Protein AF-Q5IIZ8-F1 (afdb_monomer_lite)

Sequence (143 aa):
GKVWVNNQEVMEHQGGYTPFEADVTPYVIAGKSVRITVCVNNELNWQTIPPGMVITDENGKKKQSYFHDFFNYAGIHRSVMLYTTPNTWVDDITVVTHVAQDCNHASVDWQVVANGDVSVELRDADQQVVATGQGAPAGLCKW

Foldseek 3Di:
DWKDWANHTFDDDADAPDDDDGDCVVPDDPPDDIDMDDDWDLAADCPHVVHWDWDQDPVRDIDTGGDDDDDSDTDDPDDDDDDDDPPKDWDDKDWDKDADPVNPKIKIKMAIDIPDWDKDFDADPVRDGPFIDTDPGIDMTID

Radius of gyration: 22.86 Å; chains: 1; bounding box: 49×29×64 Å

Structure (mmCIF, N/CA/C/O backbone):
data_AF-Q5IIZ8-F1
#
_entry.id   AF-Q5IIZ8-F1
#
loop_
_atom_site.group_PDB
_atom_site.id
_atom_site.type_symbol
_atom_site.label_atom_id
_atom_site.label_alt_id
_atom_site.label_comp_id
_atom_site.label_asym_id
_atom_site.label_entity_id
_atom_site.label_seq_id
_atom_site.pdbx_PDB_ins_code
_atom_site.Cartn_x
_atom_site.Cartn_y
_atom_site.Cartn_z
_atom_site.occupancy
_atom_site.B_iso_or_equiv
_atom_site.auth_seq_id
_atom_site.auth_comp_id
_atom_site.auth_asym_id
_atom_site.auth_atom_id
_atom_site.pdbx_PDB_model_num
ATOM 1 N N . GLY A 1 1 ? 9.406 3.318 -7.885 1.00 93.44 1 GLY A N 1
ATOM 2 C CA . GLY A 1 1 ? 8.351 3.135 -8.891 1.00 93.44 1 GLY A CA 1
ATOM 3 C C . GLY A 1 1 ? 7.454 4.347 -8.881 1.00 93.44 1 GLY A C 1
ATOM 4 O O . GLY A 1 1 ? 7.307 4.953 -7.829 1.00 93.44 1 GLY A O 1
ATOM 5 N N . LYS A 1 2 ? 6.893 4.703 -10.033 1.00 98.56 2 LYS A N 1
ATOM 6 C CA . LYS A 1 2 ? 5.951 5.820 -10.193 1.00 98.56 2 LYS A CA 1
ATOM 7 C C . LYS A 1 2 ? 4.646 5.307 -10.784 1.00 98.56 2 LYS A C 1
ATOM 9 O O . LYS A 1 2 ? 4.675 4.357 -11.572 1.00 98.56 2 LYS A O 1
ATOM 14 N N . VAL A 1 3 ? 3.526 5.920 -10.420 1.00 98.69 3 VAL A N 1
ATOM 15 C CA . VAL A 1 3 ? 2.195 5.523 -10.899 1.00 98.69 3 VAL A CA 1
ATOM 16 C C . VAL A 1 3 ? 1.450 6.730 -11.448 1.00 98.69 3 VAL A C 1
ATOM 18 O O . VAL A 1 3 ? 1.482 7.815 -10.866 1.00 98.69 3 VAL A O 1
ATOM 21 N N . TRP A 1 4 ? 0.730 6.505 -12.546 1.00 98.81 4 TRP A N 1
ATOM 22 C CA . TRP A 1 4 ? -0.148 7.482 -13.172 1.00 98.81 4 TRP A CA 1
ATOM 23 C C . TRP A 1 4 ? -1.566 6.939 -13.317 1.00 98.81 4 TRP A C 1
ATOM 25 O O . TRP A 1 4 ? -1.761 5.797 -13.741 1.00 98.81 4 TRP A O 1
ATOM 35 N N . VAL A 1 5 ? -2.548 7.798 -13.047 1.00 98.62 5 VAL A N 1
ATOM 36 C CA . VAL A 1 5 ? -3.956 7.597 -13.404 1.00 98.62 5 VAL A CA 1
ATOM 37 C C . VAL A 1 5 ? -4.261 8.494 -14.599 1.00 98.62 5 VAL A C 1
ATOM 39 O O . VAL A 1 5 ? -4.162 9.718 -14.533 1.00 98.62 5 VAL A O 1
ATOM 42 N N . ASN A 1 6 ? -4.591 7.883 -15.734 1.00 97.50 6 ASN A N 1
ATOM 43 C CA . ASN A 1 6 ? -4.613 8.511 -17.051 1.00 97.50 6 ASN A CA 1
ATOM 44 C C . ASN A 1 6 ? -3.265 9.175 -17.387 1.00 97.50 6 ASN A C 1
ATOM 46 O O . ASN A 1 6 ? -2.341 8.481 -17.816 1.00 97.50 6 ASN A O 1
ATOM 50 N N . ASN A 1 7 ? -3.169 10.495 -17.218 1.00 97.56 7 ASN A N 1
ATOM 51 C CA . ASN A 1 7 ? -1.962 11.294 -17.448 1.00 97.56 7 ASN A CA 1
ATOM 52 C C . ASN A 1 7 ? -1.500 12.026 -16.170 1.00 97.56 7 ASN A C 1
ATOM 54 O O . ASN A 1 7 ? -0.561 12.813 -16.235 1.00 97.56 7 ASN A O 1
ATOM 58 N N . GLN A 1 8 ? -2.156 11.792 -15.028 1.00 98.50 8 GLN A N 1
ATOM 59 C CA . GLN A 1 8 ? -1.832 12.416 -13.748 1.00 98.50 8 GLN A CA 1
ATOM 60 C C . GLN A 1 8 ? -0.912 11.500 -12.941 1.00 98.50 8 GLN A C 1
ATOM 62 O O . GLN A 1 8 ? -1.286 10.363 -12.667 1.00 98.50 8 GLN A O 1
ATOM 67 N N . GLU A 1 9 ? 0.268 11.985 -12.552 1.00 98.56 9 GLU A N 1
ATOM 68 C CA . GLU A 1 9 ? 1.133 11.287 -11.589 1.00 98.56 9 GLU A CA 1
ATOM 69 C C . GLU A 1 9 ? 0.481 11.353 -10.206 1.00 98.56 9 GLU A C 1
ATOM 71 O O . GLU A 1 9 ? 0.091 12.439 -9.771 1.00 98.56 9 GLU A O 1
ATOM 76 N N . VAL A 1 10 ? 0.321 10.204 -9.548 1.00 98.56 10 VAL A N 1
ATOM 77 C CA . VAL A 1 10 ? -0.406 10.108 -8.267 1.00 98.56 10 VAL A CA 1
ATOM 78 C C . VAL A 1 10 ? 0.465 9.639 -7.106 1.00 98.56 10 VAL A C 1
ATOM 80 O O . VAL A 1 10 ? 0.134 9.916 -5.961 1.00 98.56 10 VAL A O 1
ATOM 83 N N . MET A 1 11 ? 1.571 8.939 -7.372 1.00 98.06 11 MET A N 1
ATOM 84 C CA . MET A 1 11 ? 2.481 8.469 -6.322 1.00 98.06 11 MET A CA 1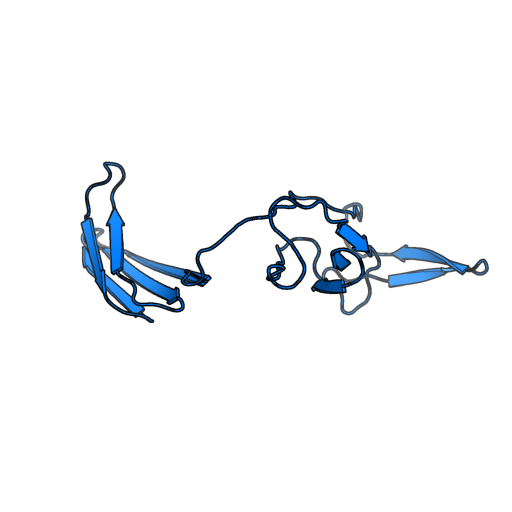
ATOM 85 C C . MET A 1 11 ? 3.857 8.096 -6.878 1.00 98.06 11 MET A C 1
ATOM 87 O O . MET A 1 11 ? 4.003 7.679 -8.033 1.00 98.06 11 MET A O 1
ATOM 91 N N . GLU A 1 12 ? 4.846 8.164 -5.993 1.00 98.56 12 GLU A N 1
ATOM 92 C CA . GLU A 1 12 ? 6.199 7.660 -6.182 1.00 98.56 12 GLU A CA 1
ATOM 93 C C . GLU A 1 12 ? 6.651 6.942 -4.903 1.00 98.56 12 GLU A C 1
ATOM 95 O O . GLU A 1 12 ? 6.423 7.428 -3.799 1.00 98.56 12 GLU A O 1
ATOM 100 N N . HIS A 1 13 ? 7.289 5.779 -5.044 1.00 98.44 13 HIS A N 1
ATOM 101 C CA . HIS A 1 13 ? 7.781 4.998 -3.907 1.00 98.44 13 HIS A CA 1
ATOM 102 C C . HIS A 1 13 ? 9.137 4.347 -4.191 1.00 98.44 13 HIS A C 1
ATOM 104 O O . HIS A 1 13 ? 9.352 3.783 -5.270 1.00 98.44 13 HIS A O 1
ATOM 110 N N . GLN A 1 14 ? 10.039 4.364 -3.209 1.00 98.19 14 GLN A N 1
ATOM 111 C CA . GLN A 1 14 ? 11.297 3.618 -3.225 1.00 98.19 14 GLN A CA 1
ATOM 112 C C . GLN A 1 14 ? 11.300 2.606 -2.076 1.00 98.19 14 GLN A C 1
ATOM 114 O O . GLN A 1 14 ? 11.323 2.978 -0.909 1.00 98.19 14 GLN A O 1
ATOM 119 N N . GLY A 1 15 ? 11.284 1.323 -2.432 1.00 95.94 15 GLY A N 1
ATOM 120 C CA . GLY A 1 15 ? 11.107 0.208 -1.504 1.00 95.94 15 GLY A CA 1
ATOM 121 C C . GLY A 1 15 ? 10.375 -0.930 -2.215 1.00 95.94 15 GLY A C 1
ATOM 122 O O . GLY A 1 15 ? 9.411 -0.691 -2.935 1.00 95.94 15 GLY A O 1
ATOM 123 N N . GLY A 1 16 ? 10.880 -2.160 -2.099 1.00 96.69 16 GLY A N 1
ATOM 124 C CA . GLY A 1 16 ? 10.356 -3.308 -2.858 1.00 96.69 16 GLY A CA 1
ATOM 125 C C . GLY A 1 16 ? 9.353 -4.181 -2.103 1.00 96.69 16 GLY A C 1
ATOM 126 O O . GLY A 1 16 ? 8.736 -5.055 -2.705 1.00 96.69 16 GLY A O 1
ATOM 127 N N . TYR A 1 17 ? 9.208 -3.982 -0.788 1.00 97.19 17 TYR A N 1
ATOM 128 C CA . TYR A 1 17 ? 8.578 -4.976 0.090 1.00 97.19 17 TYR A CA 1
ATOM 129 C C . TYR A 1 17 ? 7.499 -4.430 1.026 1.00 97.19 17 TYR A C 1
ATOM 131 O O . TYR A 1 17 ? 6.878 -5.232 1.724 1.00 97.19 17 TYR A O 1
ATOM 139 N N . THR A 1 18 ? 7.235 -3.127 1.012 1.00 97.81 18 THR A N 1
ATOM 140 C CA . THR A 1 18 ? 6.194 -2.475 1.817 1.00 97.81 18 THR A CA 1
ATOM 141 C C . THR A 1 18 ? 5.113 -1.873 0.918 1.00 97.81 18 THR A C 1
ATOM 143 O O . THR A 1 18 ? 5.429 -1.467 -0.204 1.00 97.81 18 THR A O 1
ATOM 146 N N . PRO A 1 19 ? 3.848 -1.823 1.367 1.00 98.38 19 PRO A N 1
ATOM 147 C CA . PRO A 1 19 ? 2.790 -1.120 0.649 1.00 98.38 19 PRO A CA 1
ATOM 148 C C . PRO A 1 19 ? 3.065 0.383 0.512 1.00 98.38 19 PRO A C 1
ATOM 150 O O . PRO A 1 19 ? 3.845 0.962 1.268 1.00 98.38 19 PRO A O 1
ATOM 153 N N . PHE A 1 20 ? 2.387 1.000 -0.450 1.00 98.12 20 PHE A N 1
ATOM 154 C CA . PHE A 1 20 ? 2.287 2.443 -0.639 1.00 98.12 20 PHE A CA 1
ATOM 155 C C . PHE A 1 20 ? 0.947 2.741 -1.321 1.00 98.12 20 PHE A C 1
ATOM 157 O O . PHE A 1 20 ? 0.468 1.930 -2.117 1.00 98.12 20 PHE A O 1
ATOM 164 N N . GLU A 1 21 ? 0.346 3.888 -1.018 1.00 98.44 21 GLU A N 1
ATOM 165 C CA . GLU A 1 21 ? -0.983 4.264 -1.504 1.00 98.44 21 GLU A CA 1
ATOM 166 C C . GLU A 1 21 ? -1.133 5.786 -1.640 1.00 98.44 21 GLU A C 1
ATOM 168 O O . GLU A 1 21 ? -0.272 6.546 -1.197 1.00 98.44 21 GLU A O 1
ATOM 173 N N . ALA A 1 22 ? -2.198 6.224 -2.316 1.00 98.19 22 ALA A N 1
ATOM 174 C CA . ALA A 1 22 ? -2.548 7.631 -2.495 1.00 98.19 22 ALA A CA 1
ATOM 175 C C . ALA A 1 22 ? -4.054 7.774 -2.756 1.00 98.19 22 ALA A C 1
ATOM 177 O O . ALA A 1 22 ? -4.646 6.925 -3.430 1.00 98.19 22 ALA A O 1
ATOM 178 N N . ASP A 1 23 ? -4.657 8.871 -2.286 1.00 98.06 23 ASP A N 1
ATOM 179 C CA . ASP A 1 23 ? -6.034 9.225 -2.636 1.00 98.06 23 ASP A CA 1
ATOM 180 C C . ASP A 1 23 ? -6.121 9.636 -4.115 1.00 98.06 23 ASP A C 1
ATOM 182 O O . ASP A 1 23 ? -5.474 10.582 -4.569 1.00 98.06 23 ASP A O 1
ATOM 186 N N . VAL A 1 24 ? -6.940 8.907 -4.874 1.00 98.38 24 VAL A N 1
ATOM 187 C CA . VAL A 1 24 ? -7.172 9.145 -6.303 1.00 98.38 24 VAL A CA 1
ATOM 188 C C . VAL A 1 24 ? -8.545 9.742 -6.601 1.00 98.38 24 VAL A C 1
ATOM 190 O O . VAL A 1 24 ? -8.860 9.957 -7.773 1.00 98.38 24 VAL A O 1
ATOM 193 N N . THR A 1 25 ? -9.352 10.039 -5.576 1.00 98.38 25 THR A N 1
ATOM 194 C CA . THR A 1 25 ? -10.704 10.611 -5.701 1.00 98.38 25 THR A CA 1
ATOM 195 C C . THR A 1 25 ? -10.757 11.811 -6.657 1.00 98.38 25 THR A C 1
ATOM 197 O O . THR A 1 25 ? -11.640 11.828 -7.516 1.00 98.38 25 THR A O 1
ATOM 200 N N . PRO A 1 26 ? -9.806 12.772 -6.631 1.00 98.31 26 PRO A N 1
ATOM 201 C CA . PRO A 1 26 ? -9.835 13.924 -7.539 1.00 98.31 26 PRO A CA 1
ATOM 202 C C . PRO A 1 26 ? -9.593 13.593 -9.023 1.00 98.31 26 PRO A C 1
ATOM 204 O O . PRO A 1 26 ? -9.811 14.446 -9.883 1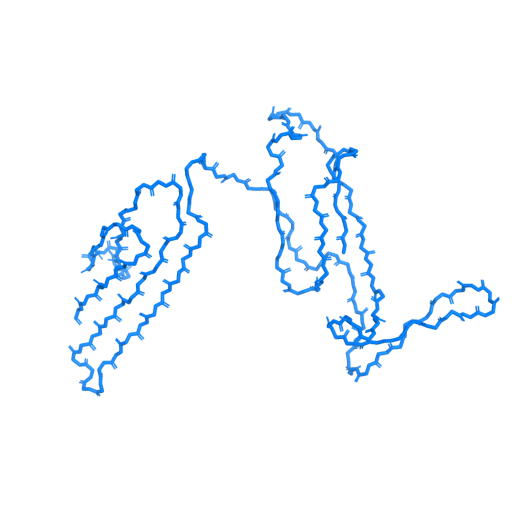.00 98.31 26 PRO A O 1
ATOM 207 N N . TYR A 1 27 ? -9.110 12.388 -9.340 1.00 98.12 27 TYR A N 1
ATOM 208 C CA . TYR A 1 27 ? -8.629 12.010 -10.676 1.00 98.12 27 TYR A CA 1
ATOM 209 C C . TYR A 1 27 ? -9.503 10.967 -11.374 1.00 98.12 27 TYR A C 1
ATOM 211 O O . TYR A 1 27 ? -9.245 10.610 -12.529 1.00 98.12 27 TYR A O 1
ATOM 219 N N . VAL A 1 28 ? -10.530 10.463 -10.688 1.00 97.94 28 VAL A N 1
ATOM 220 C CA . VAL A 1 28 ? -11.398 9.390 -11.176 1.00 97.94 28 VAL A CA 1
ATOM 221 C C . VAL A 1 28 ? -12.865 9.794 -11.104 1.00 97.94 28 VAL A C 1
ATOM 223 O O . VAL A 1 28 ? -13.273 10.617 -10.294 1.00 97.94 28 VAL A O 1
ATOM 226 N N . ILE A 1 29 ? -13.683 9.189 -11.965 1.00 98.25 29 ILE A N 1
ATOM 227 C CA . ILE A 1 29 ? -15.138 9.348 -11.942 1.00 98.25 29 ILE A CA 1
ATOM 228 C C . ILE A 1 29 ? -15.743 7.957 -11.797 1.00 98.25 29 ILE A C 1
ATOM 230 O O . ILE A 1 29 ? -15.482 7.075 -12.618 1.00 98.25 29 ILE A O 1
ATOM 234 N N . ALA A 1 30 ? -16.564 7.763 -10.765 1.00 97.94 30 ALA A N 1
ATOM 235 C CA . ALA A 1 30 ? -17.246 6.497 -10.532 1.00 97.94 30 ALA A CA 1
ATOM 236 C C . ALA A 1 30 ? -18.055 6.066 -11.771 1.00 97.94 30 ALA A C 1
ATOM 238 O O . ALA A 1 30 ? -18.749 6.866 -12.401 1.00 97.94 30 ALA A O 1
ATOM 239 N N . GLY A 1 31 ? -17.937 4.789 -12.145 1.00 98.25 31 GLY A N 1
ATOM 240 C CA . GLY A 1 31 ? -18.590 4.233 -13.335 1.00 98.25 31 GLY A CA 1
ATOM 241 C C . GLY A 1 31 ? -17.908 4.558 -14.671 1.00 98.25 31 GLY A C 1
ATOM 242 O O . GLY A 1 31 ? -18.441 4.201 -15.721 1.00 98.25 31 GLY A O 1
ATOM 243 N N . LYS A 1 32 ? -16.742 5.217 -14.672 1.00 98.44 32 LYS A N 1
ATOM 244 C CA . LYS A 1 32 ? -15.924 5.436 -15.874 1.00 98.44 32 LYS A CA 1
ATOM 245 C C . LYS A 1 32 ? -14.659 4.584 -15.840 1.00 98.44 32 LYS A C 1
ATOM 247 O O . LYS A 1 32 ? -14.085 4.338 -14.785 1.00 98.44 32 LYS A O 1
ATOM 252 N N . SER A 1 33 ? -14.207 4.157 -17.016 1.00 98.50 33 SER A N 1
ATOM 253 C CA . SER A 1 33 ? -12.907 3.505 -17.165 1.00 98.50 33 SER A CA 1
ATOM 254 C C . SER A 1 33 ? -11.778 4.521 -17.005 1.00 98.50 33 SER A C 1
ATOM 256 O O . SER A 1 33 ? -11.851 5.627 -17.540 1.00 98.50 33 SER A O 1
ATOM 258 N N . VAL A 1 34 ? -10.712 4.115 -16.319 1.00 98.44 34 VAL A N 1
ATOM 259 C CA . VAL A 1 34 ? -9.462 4.873 -16.197 1.00 98.44 34 VAL A CA 1
ATOM 260 C C . VAL A 1 34 ? -8.288 3.976 -16.573 1.00 98.44 34 VAL A C 1
ATOM 262 O O . VAL A 1 34 ? -8.349 2.759 -16.394 1.00 98.44 34 VAL A O 1
ATOM 265 N N . ARG A 1 35 ? -7.216 4.564 -17.106 1.00 98.69 35 ARG A N 1
ATOM 266 C CA . ARG A 1 35 ? -5.964 3.843 -17.363 1.00 98.69 35 ARG A CA 1
ATOM 267 C C . ARG A 1 35 ? -5.038 4.001 -16.164 1.00 98.69 35 ARG A C 1
ATOM 269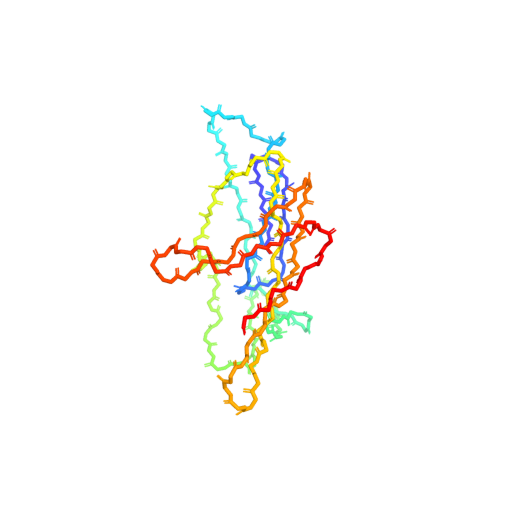 O O . ARG A 1 35 ? -4.817 5.123 -15.725 1.00 98.69 35 ARG A O 1
ATOM 276 N N . ILE A 1 36 ? -4.449 2.907 -15.695 1.00 98.62 36 ILE A N 1
ATOM 277 C CA . ILE A 1 36 ? -3.368 2.938 -14.706 1.00 98.62 36 ILE A CA 1
ATOM 278 C C . ILE A 1 36 ? -2.069 2.569 -15.418 1.00 98.62 36 ILE A C 1
ATOM 280 O O . ILE A 1 36 ? -1.989 1.521 -16.058 1.00 98.62 36 ILE A O 1
ATOM 284 N N . THR A 1 37 ? -1.061 3.429 -15.310 1.00 98.75 37 THR A N 1
ATOM 285 C CA . THR A 1 37 ? 0.286 3.185 -15.838 1.00 98.75 37 THR A CA 1
ATOM 286 C C . THR A 1 37 ? 1.261 3.135 -14.671 1.00 98.75 37 THR A C 1
ATOM 288 O O . THR A 1 37 ? 1.234 4.014 -13.815 1.00 98.75 37 THR A O 1
ATOM 291 N N . VAL A 1 38 ? 2.144 2.137 -14.639 1.00 98.62 38 VAL A N 1
ATOM 292 C CA . VAL A 1 38 ? 3.157 1.987 -13.585 1.00 98.62 38 VAL A CA 1
ATOM 293 C C . VAL A 1 38 ? 4.540 1.891 -14.216 1.00 98.62 38 VAL A C 1
ATOM 295 O O . VAL A 1 38 ? 4.766 1.069 -15.102 1.00 98.62 38 VAL A O 1
ATOM 298 N N . CYS A 1 39 ? 5.475 2.708 -13.737 1.00 98.69 39 CYS A N 1
ATOM 299 C CA . CYS A 1 39 ? 6.896 2.594 -14.046 1.00 98.69 39 CYS A CA 1
ATOM 300 C C . CYS A 1 39 ? 7.608 1.915 -12.873 1.00 98.69 39 CYS A C 1
ATOM 302 O O . CYS A 1 39 ? 7.674 2.458 -11.765 1.00 98.69 39 CYS A O 1
ATOM 304 N N . VAL A 1 40 ? 8.144 0.722 -13.121 1.00 98.56 40 VAL A N 1
ATOM 305 C CA . VAL A 1 40 ? 8.917 -0.055 -12.148 1.00 98.56 40 VAL A CA 1
ATOM 306 C C . VAL A 1 40 ? 10.401 0.077 -12.484 1.00 98.56 40 VAL A C 1
ATOM 308 O O . VAL A 1 40 ? 10.785 -0.063 -13.640 1.00 98.56 40 VAL A O 1
ATOM 311 N N . ASN A 1 41 ? 11.228 0.331 -11.469 1.00 98.31 41 ASN A N 1
ATOM 312 C CA . ASN A 1 41 ? 12.684 0.371 -11.585 1.00 98.31 41 ASN A CA 1
ATOM 313 C C . ASN A 1 41 ? 13.277 -0.720 -10.684 1.00 98.31 41 ASN A C 1
ATOM 315 O O . ASN A 1 41 ? 12.878 -0.827 -9.525 1.00 98.31 41 ASN A O 1
ATOM 319 N N . ASN A 1 42 ? 14.192 -1.525 -11.220 1.00 98.19 42 ASN A N 1
ATOM 320 C CA . ASN A 1 42 ? 14.879 -2.609 -10.516 1.00 98.19 42 ASN A CA 1
ATOM 321 C C . ASN A 1 42 ? 16.357 -2.300 -10.207 1.00 98.19 42 ASN A C 1
ATOM 323 O O . ASN A 1 42 ? 17.074 -3.181 -9.731 1.00 98.19 42 ASN A O 1
ATOM 327 N N . GLU A 1 43 ? 16.812 -1.082 -10.503 1.00 98.44 43 GLU A N 1
ATOM 328 C CA . GLU A 1 43 ? 18.178 -0.631 -10.260 1.00 98.44 43 GLU A CA 1
ATOM 329 C C . GLU A 1 43 ? 18.428 -0.386 -8.761 1.00 98.44 43 GLU A C 1
ATOM 331 O O . GLU A 1 43 ? 17.715 0.383 -8.114 1.00 98.44 43 GLU A O 1
ATOM 336 N N . LEU A 1 44 ? 19.473 -1.019 -8.222 1.00 98.56 44 LEU A N 1
ATOM 337 C CA . LEU A 1 44 ? 19.976 -0.823 -6.862 1.00 98.56 44 LEU A CA 1
ATOM 338 C C . LEU A 1 44 ? 21.262 0.009 -6.894 1.00 98.56 44 LEU A C 1
ATOM 340 O O . LEU A 1 44 ? 22.164 -0.265 -7.693 1.00 98.56 44 LEU A O 1
ATOM 344 N N . ASN A 1 45 ? 21.358 0.985 -5.995 1.00 98.19 45 ASN A N 1
ATOM 345 C CA . ASN A 1 45 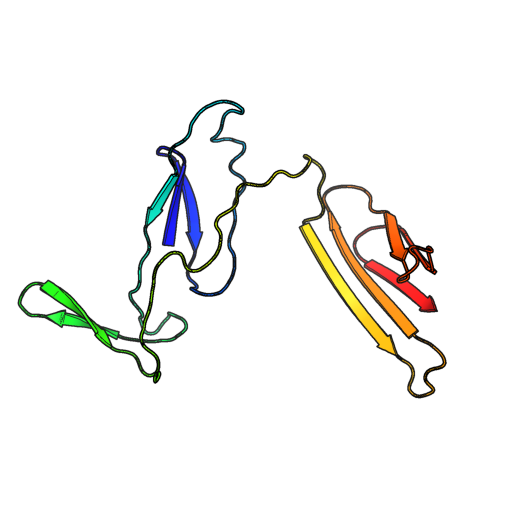? 22.520 1.849 -5.792 1.00 98.19 45 ASN A CA 1
ATOM 346 C C . ASN A 1 45 ? 22.946 1.829 -4.310 1.00 98.19 45 ASN A C 1
ATOM 348 O O . ASN A 1 45 ? 22.433 1.044 -3.516 1.00 98.19 45 ASN A O 1
ATOM 352 N N . TRP A 1 46 ? 23.898 2.670 -3.913 1.00 98.25 46 TRP A N 1
ATOM 353 C CA . TRP A 1 46 ? 24.380 2.702 -2.526 1.00 98.25 46 TRP A CA 1
ATOM 354 C C . TRP A 1 46 ? 23.369 3.265 -1.519 1.00 98.25 46 TRP A C 1
ATOM 356 O O . TRP A 1 46 ? 23.532 3.062 -0.320 1.00 98.25 46 TRP A O 1
ATOM 366 N N . GLN A 1 47 ? 22.340 3.967 -1.991 1.00 98.25 47 GLN A N 1
ATOM 367 C CA . GLN A 1 47 ? 21.278 4.564 -1.183 1.00 98.25 47 GLN A CA 1
ATOM 368 C C . GLN A 1 47 ? 19.993 3.720 -1.179 1.00 98.25 47 GLN A C 1
ATOM 370 O O . GLN A 1 47 ? 19.075 4.015 -0.417 1.00 98.25 47 GLN A O 1
ATOM 375 N N . THR A 1 48 ? 19.891 2.681 -2.016 1.00 98.25 48 THR A N 1
ATOM 376 C CA . THR A 1 48 ? 18.752 1.755 -1.994 1.00 98.25 48 THR A CA 1
ATOM 377 C C . THR A 1 48 ? 18.908 0.732 -0.878 1.00 98.25 48 THR A C 1
ATOM 379 O O . THR A 1 48 ? 20.018 0.367 -0.493 1.00 98.25 48 THR A O 1
ATOM 382 N N . ILE A 1 49 ? 17.779 0.202 -0.410 1.00 97.69 49 ILE A N 1
ATOM 383 C CA . ILE A 1 49 ? 17.743 -0.960 0.475 1.00 97.69 49 ILE A CA 1
ATOM 384 C C . ILE A 1 49 ? 17.078 -2.120 -0.283 1.00 97.69 49 ILE A C 1
ATOM 386 O O . ILE A 1 49 ? 15.901 -1.999 -0.636 1.00 97.69 49 ILE A O 1
ATOM 390 N N . PRO A 1 50 ? 17.787 -3.237 -0.539 1.00 98.06 50 PRO A N 1
ATOM 391 C CA . PRO A 1 50 ? 19.220 -3.468 -0.291 1.00 98.06 50 PRO A CA 1
ATOM 392 C C . PRO A 1 50 ? 20.143 -2.646 -1.223 1.00 98.06 50 PRO A C 1
ATOM 394 O O . PRO A 1 50 ? 19.694 -2.190 -2.281 1.00 98.06 50 PRO A O 1
ATOM 397 N N . PRO A 1 51 ? 21.433 -2.463 -0.871 1.00 98.25 51 PRO A N 1
ATOM 398 C CA . PRO A 1 51 ? 22.376 -1.732 -1.712 1.00 98.25 51 PRO A CA 1
ATOM 399 C C . PRO A 1 51 ? 22.888 -2.575 -2.888 1.00 98.25 51 PRO A C 1
ATOM 401 O O . PRO A 1 51 ? 22.951 -3.807 -2.830 1.00 98.25 51 PRO A O 1
ATOM 404 N N . GLY A 1 52 ? 23.313 -1.892 -3.950 1.00 98.19 52 GLY A N 1
ATOM 405 C CA . GLY A 1 52 ? 23.933 -2.499 -5.126 1.00 98.19 52 GLY A CA 1
ATOM 406 C C . GLY A 1 52 ? 24.648 -1.474 -6.003 1.00 98.19 52 GLY A C 1
ATOM 407 O O . GLY A 1 52 ? 24.825 -0.320 -5.621 1.00 98.19 52 GLY A O 1
ATOM 408 N N . MET A 1 53 ? 25.080 -1.905 -7.185 1.00 98.31 53 MET A N 1
ATOM 409 C CA . MET A 1 53 ? 25.720 -1.049 -8.182 1.00 98.31 53 MET A CA 1
ATOM 410 C C . MET A 1 53 ? 25.214 -1.386 -9.581 1.00 98.31 53 MET A C 1
ATOM 412 O O . MET A 1 53 ? 25.169 -2.554 -9.966 1.00 98.31 53 MET A O 1
ATOM 416 N N . VAL A 1 54 ? 24.900 -0.359 -10.364 1.00 98.31 54 VAL A N 1
ATOM 417 C CA . VAL A 1 54 ? 24.591 -0.497 -11.789 1.00 98.31 54 VAL A CA 1
ATOM 418 C C . VAL A 1 54 ? 25.837 -0.156 -12.593 1.00 98.31 54 VAL A C 1
ATOM 420 O O . VAL A 1 54 ? 26.386 0.935 -12.456 1.00 98.31 54 VAL A O 1
ATOM 423 N N . ILE A 1 55 ? 26.278 -1.087 -13.433 1.00 97.69 55 ILE A N 1
ATOM 424 C CA . ILE A 1 55 ? 27.409 -0.906 -14.343 1.00 97.69 55 ILE A CA 1
ATOM 425 C C . ILE A 1 55 ? 26.847 -0.774 -15.756 1.00 97.69 55 ILE A C 1
ATOM 427 O O . ILE A 1 55 ? 26.106 -1.647 -16.209 1.00 97.69 55 ILE A O 1
ATOM 431 N N . THR A 1 56 ? 27.197 0.306 -16.446 1.00 98.06 56 THR A N 1
ATOM 432 C CA . THR A 1 56 ? 26.862 0.506 -17.861 1.00 98.06 56 THR A CA 1
ATOM 433 C C . THR A 1 56 ? 28.034 0.035 -18.713 1.00 98.06 56 THR A C 1
ATOM 435 O O . THR A 1 56 ? 29.163 0.463 -18.476 1.00 98.06 56 THR A O 1
ATOM 438 N N . ASP A 1 57 ? 27.786 -0.859 -19.668 1.00 95.62 57 ASP A N 1
ATOM 439 C CA . ASP A 1 57 ? 28.816 -1.307 -20.607 1.00 95.62 57 ASP A CA 1
ATOM 440 C C . ASP A 1 57 ? 29.080 -0.281 -21.725 1.00 95.62 57 ASP A C 1
ATOM 442 O O . ASP A 1 57 ? 28.400 0.739 -21.845 1.00 95.62 57 ASP A O 1
ATOM 446 N N . GLU A 1 58 ? 30.084 -0.554 -22.559 1.00 96.94 58 GLU A N 1
ATOM 447 C CA . GLU A 1 58 ? 30.476 0.297 -23.693 1.00 96.94 58 GLU A CA 1
ATOM 448 C C . GLU A 1 58 ? 29.360 0.507 -24.733 1.00 96.94 58 GLU A C 1
ATOM 450 O O . GLU A 1 58 ? 29.369 1.503 -25.454 1.00 96.94 58 GLU A O 1
ATOM 455 N N . ASN A 1 59 ? 28.371 -0.390 -24.776 1.00 97.00 59 ASN A N 1
ATOM 456 C CA . ASN A 1 59 ? 27.218 -0.317 -25.671 1.00 97.00 59 ASN A CA 1
ATOM 457 C C . ASN A 1 59 ? 26.017 0.397 -25.022 1.00 97.00 59 ASN A C 1
ATOM 459 O O . ASN A 1 59 ? 24.945 0.478 -25.623 1.00 97.00 59 ASN A O 1
ATOM 463 N N . GLY A 1 60 ? 26.164 0.897 -23.790 1.00 96.62 60 GLY A N 1
ATOM 464 C CA . GLY A 1 60 ? 25.110 1.581 -23.043 1.00 96.62 60 GLY A CA 1
ATOM 465 C C . GLY A 1 60 ? 24.134 0.649 -22.315 1.00 96.62 60 GLY A C 1
ATOM 466 O O . GLY A 1 60 ? 23.160 1.127 -21.729 1.00 96.62 60 GLY A O 1
ATOM 467 N N . LYS A 1 61 ? 24.362 -0.671 -22.312 1.00 98.00 61 LYS A N 1
ATOM 468 C CA . LYS A 1 61 ? 23.506 -1.623 -21.597 1.00 98.00 61 LYS A CA 1
ATOM 469 C C . LYS A 1 61 ? 23.858 -1.629 -20.113 1.00 98.00 61 LYS A C 1
ATOM 471 O O . LYS A 1 61 ? 25.017 -1.742 -19.721 1.00 98.00 61 LYS A O 1
ATOM 476 N N . LYS A 1 62 ? 22.829 -1.568 -19.270 1.00 98.12 62 LYS A N 1
ATOM 477 C CA . LYS A 1 62 ? 22.969 -1.632 -17.814 1.00 98.12 62 LYS A CA 1
ATOM 478 C C . LYS A 1 62 ? 22.992 -3.077 -17.313 1.00 98.12 62 LYS A C 1
ATOM 480 O O . LYS A 1 62 ? 22.173 -3.902 -17.724 1.00 98.12 62 LYS A O 1
ATOM 485 N N . LYS A 1 63 ? 23.895 -3.367 -16.377 1.00 98.06 63 LYS A N 1
ATOM 486 C CA . LYS A 1 63 ? 23.985 -4.628 -15.634 1.00 98.06 63 LYS A CA 1
ATOM 487 C C . LYS A 1 63 ? 23.990 -4.343 -14.134 1.00 98.06 63 LYS A C 1
ATOM 489 O O . LYS A 1 63 ? 24.804 -3.562 -13.649 1.00 98.06 63 LYS A O 1
ATOM 494 N N . GLN A 1 64 ? 23.098 -5.003 -13.401 1.00 98.38 64 GLN A N 1
ATOM 495 C CA . GLN A 1 64 ? 23.038 -4.906 -11.946 1.00 98.38 64 GLN A CA 1
ATOM 496 C C . GLN A 1 64 ? 24.082 -5.826 -11.289 1.00 98.38 64 GLN A C 1
ATOM 498 O O . GLN A 1 64 ? 24.187 -7.000 -11.642 1.00 98.38 64 GLN A O 1
ATOM 503 N N . SER A 1 65 ? 24.793 -5.299 -10.293 1.00 98.12 65 SER A N 1
ATOM 504 C CA . SER A 1 65 ? 25.581 -6.033 -9.298 1.00 98.12 65 SER A CA 1
ATOM 505 C C . SER A 1 65 ? 24.995 -5.797 -7.903 1.00 98.12 65 SER A C 1
ATOM 507 O O . SER A 1 65 ? 24.562 -4.687 -7.593 1.00 98.12 65 SER A O 1
ATOM 509 N N . TYR A 1 66 ? 24.978 -6.818 -7.052 1.00 98.06 66 TYR A N 1
ATOM 510 C CA . TYR A 1 66 ? 24.448 -6.762 -5.685 1.00 98.06 66 TYR A CA 1
ATOM 511 C C . TYR A 1 66 ? 25.204 -7.740 -4.779 1.00 98.06 66 TYR A C 1
ATOM 513 O O . TYR A 1 66 ? 25.967 -8.572 -5.263 1.00 98.06 66 TYR A O 1
ATOM 521 N N . PHE A 1 67 ? 25.018 -7.608 -3.465 1.00 98.19 67 PHE A N 1
ATOM 522 C CA . PHE A 1 67 ? 25.839 -8.288 -2.451 1.00 98.19 67 PHE A CA 1
ATOM 523 C C . PHE A 1 67 ? 25.082 -9.351 -1.639 1.00 98.19 67 PHE A C 1
ATOM 525 O O . PHE A 1 67 ? 25.583 -9.824 -0.624 1.00 98.19 67 PHE A O 1
ATOM 532 N N . HIS A 1 68 ? 23.868 -9.704 -2.059 1.00 98.31 68 HIS A N 1
ATOM 533 C CA . HIS A 1 68 ? 23.037 -10.737 -1.441 1.00 98.31 68 HIS A CA 1
ATOM 534 C C . HIS A 1 68 ? 22.969 -12.002 -2.312 1.00 98.31 68 HIS A C 1
ATOM 536 O O . HIS A 1 68 ? 23.119 -11.925 -3.530 1.00 98.31 68 HIS A O 1
ATOM 542 N N . ASP A 1 69 ? 22.707 -13.153 -1.688 1.00 98.19 69 ASP A N 1
ATOM 543 C CA . ASP A 1 69 ? 22.703 -14.488 -2.320 1.00 98.19 69 ASP A CA 1
ATOM 544 C C . ASP A 1 69 ? 21.301 -14.950 -2.772 1.00 98.19 69 ASP A C 1
ATOM 546 O O . ASP A 1 69 ? 20.924 -16.116 -2.701 1.00 98.19 69 ASP A O 1
ATOM 550 N N . PHE A 1 70 ? 20.470 -14.007 -3.208 1.00 97.94 70 PHE A N 1
ATOM 551 C CA . PHE A 1 70 ? 19.203 -14.300 -3.876 1.00 97.94 70 PHE A CA 1
ATOM 552 C C . PHE A 1 70 ? 19.149 -13.555 -5.208 1.00 97.94 70 PHE A C 1
ATOM 554 O O . PHE A 1 70 ? 19.823 -12.545 -5.406 1.00 97.94 70 PHE A O 1
ATOM 561 N N . PHE A 1 71 ? 18.371 -14.059 -6.162 1.00 98.38 71 PHE A N 1
ATOM 562 C CA . PHE A 1 71 ? 18.219 -13.379 -7.446 1.00 98.38 71 PHE A CA 1
ATOM 563 C C . PHE A 1 71 ? 17.403 -12.089 -7.276 1.00 98.38 71 PHE A C 1
ATOM 565 O O . PHE A 1 71 ? 16.359 -12.106 -6.623 1.00 98.38 71 PHE A O 1
ATOM 572 N N . ASN A 1 72 ? 17.840 -10.990 -7.902 1.00 98.31 72 ASN A N 1
ATOM 573 C CA . ASN A 1 72 ? 17.155 -9.693 -7.849 1.00 98.31 72 ASN A CA 1
ATOM 574 C C . ASN A 1 72 ? 15.886 -9.675 -8.730 1.00 98.31 72 ASN A C 1
ATOM 576 O O . ASN A 1 72 ? 15.826 -8.992 -9.757 1.00 98.31 72 ASN A O 1
ATOM 580 N N . TYR A 1 73 ? 14.877 -10.469 -8.357 1.00 98.50 73 TYR A N 1
ATOM 581 C CA . TYR A 1 73 ? 13.548 -10.407 -8.960 1.00 98.50 73 TYR A CA 1
ATOM 582 C C . TYR A 1 73 ? 12.911 -9.041 -8.699 1.00 98.50 73 TYR A C 1
ATOM 584 O O . TYR A 1 73 ? 12.981 -8.505 -7.598 1.00 98.50 73 TYR A O 1
ATOM 592 N N . ALA A 1 74 ? 12.226 -8.509 -9.707 1.00 98.25 74 ALA A N 1
ATOM 593 C CA . ALA A 1 74 ? 11.524 -7.234 -9.631 1.00 98.25 74 ALA A CA 1
ATOM 594 C C . ALA A 1 74 ? 10.183 -7.313 -10.369 1.00 98.25 74 ALA A C 1
ATOM 596 O O . ALA A 1 74 ? 9.900 -8.296 -11.055 1.00 98.25 74 ALA A O 1
ATOM 597 N N . GLY A 1 75 ? 9.357 -6.281 -10.215 1.00 98.44 75 GLY A N 1
ATOM 598 C CA . GLY A 1 75 ? 8.015 -6.214 -10.786 1.00 98.44 75 GLY A CA 1
ATOM 599 C C . GLY A 1 75 ? 6.965 -5.925 -9.720 1.00 98.44 75 GLY A C 1
ATOM 600 O O . GLY A 1 75 ? 7.283 -5.493 -8.615 1.00 98.44 75 GLY A O 1
ATOM 601 N N . ILE A 1 76 ? 5.701 -6.162 -10.064 1.00 98.50 76 ILE A N 1
ATOM 602 C CA . ILE A 1 76 ? 4.574 -6.055 -9.134 1.00 98.50 76 ILE A CA 1
ATOM 603 C C . ILE A 1 76 ? 4.387 -7.429 -8.483 1.00 98.50 76 ILE A C 1
ATOM 605 O O . ILE A 1 76 ? 3.794 -8.325 -9.077 1.00 98.50 76 ILE A O 1
ATOM 609 N N . HIS A 1 77 ? 4.963 -7.622 -7.294 1.00 98.25 77 HIS A N 1
ATOM 610 C CA . HIS A 1 77 ? 4.982 -8.927 -6.608 1.00 98.25 77 HIS A CA 1
ATOM 611 C C . HIS A 1 77 ? 3.749 -9.213 -5.750 1.00 98.25 77 HIS A C 1
ATOM 613 O O . HIS A 1 77 ? 3.510 -10.366 -5.399 1.00 98.25 77 HIS A O 1
ATOM 619 N N . ARG A 1 78 ? 2.986 -8.183 -5.375 1.00 98.38 78 ARG A N 1
ATOM 620 C CA . ARG A 1 78 ? 1.799 -8.302 -4.518 1.00 98.38 78 ARG A CA 1
ATOM 621 C C . ARG A 1 78 ? 0.596 -7.625 -5.158 1.00 98.38 78 ARG A C 1
ATOM 623 O O . ARG A 1 78 ? 0.742 -6.864 -6.112 1.00 98.38 78 ARG A O 1
ATOM 630 N N . SER A 1 79 ? -0.584 -7.939 -4.633 1.00 98.56 79 SER A N 1
ATOM 631 C CA . SER A 1 79 ? -1.859 -7.428 -5.127 1.00 98.56 79 SER A CA 1
ATOM 632 C C . SER A 1 79 ? -1.880 -5.904 -5.181 1.00 98.56 79 SER A C 1
ATOM 634 O O . SER A 1 79 ? -1.472 -5.232 -4.237 1.00 98.56 79 SER A O 1
ATOM 636 N N . VAL A 1 80 ? -2.414 -5.381 -6.281 1.00 98.44 80 VAL A N 1
ATOM 637 C CA . VAL A 1 80 ? -2.783 -3.972 -6.425 1.00 98.44 80 VAL A CA 1
ATOM 638 C C . VAL A 1 80 ? -4.290 -3.888 -6.246 1.00 98.44 80 VAL A C 1
ATOM 640 O O . VAL A 1 80 ? -5.025 -4.672 -6.848 1.00 98.44 80 VAL A O 1
ATOM 643 N N . MET A 1 81 ? -4.748 -2.963 -5.409 1.00 98.38 81 MET A N 1
ATOM 644 C CA . MET A 1 81 ? -6.156 -2.837 -5.051 1.00 98.38 81 MET A CA 1
ATOM 645 C C . MET A 1 81 ? -6.599 -1.383 -5.157 1.00 98.38 81 MET A C 1
ATOM 647 O O . MET A 1 81 ? -5.847 -0.470 -4.831 1.00 98.38 81 MET A O 1
ATOM 651 N N . LEU A 1 82 ? -7.838 -1.191 -5.599 1.00 98.19 82 LEU A N 1
ATOM 652 C CA . LEU A 1 82 ? -8.580 0.043 -5.389 1.00 98.19 82 LEU A CA 1
ATOM 653 C C . LEU A 1 82 ? -9.587 -0.242 -4.278 1.00 98.19 82 LEU A C 1
ATOM 655 O O . LEU A 1 82 ? -10.331 -1.220 -4.363 1.00 98.19 82 LEU A O 1
ATOM 659 N N . TYR A 1 83 ? -9.591 0.585 -3.243 1.00 98.44 83 TYR A N 1
ATOM 660 C CA . TYR A 1 83 ? -10.512 0.472 -2.119 1.00 98.44 83 TYR A CA 1
ATOM 661 C C . TYR A 1 83 ? -11.148 1.833 -1.842 1.00 98.44 83 TYR A C 1
ATOM 663 O O . TYR A 1 83 ? -10.788 2.841 -2.449 1.00 98.44 83 TYR A O 1
ATOM 671 N N . THR A 1 84 ? -12.143 1.845 -0.965 1.00 98.00 84 THR A N 1
ATOM 672 C CA . THR A 1 84 ? -12.884 3.052 -0.603 1.00 98.00 84 THR A CA 1
ATOM 673 C C . THR A 1 84 ? -12.885 3.220 0.901 1.00 98.00 84 THR A C 1
ATOM 675 O O . THR A 1 84 ? -13.045 2.240 1.629 1.00 98.00 84 THR A O 1
ATOM 678 N N . THR A 1 85 ? -12.824 4.463 1.349 1.00 97.75 85 THR A N 1
ATOM 679 C CA . THR A 1 85 ? -13.116 4.864 2.723 1.00 97.75 85 THR A CA 1
ATOM 680 C C . THR A 1 85 ? -14.261 5.879 2.707 1.00 97.75 85 THR A C 1
ATOM 682 O O . THR A 1 85 ? -14.521 6.505 1.673 1.00 97.75 85 THR A O 1
ATOM 685 N N . PRO A 1 86 ? -15.001 6.053 3.812 1.00 97.56 86 PRO A N 1
ATOM 686 C CA . PRO A 1 86 ? -15.825 7.240 3.967 1.00 97.56 86 PRO A CA 1
ATOM 687 C C . PRO A 1 86 ? -14.928 8.484 4.084 1.00 97.56 86 PRO A C 1
ATOM 689 O O . PRO A 1 86 ? -13.756 8.388 4.438 1.00 97.56 86 PRO A O 1
ATOM 692 N N . ASN A 1 87 ? -15.497 9.674 3.872 1.00 96.12 87 ASN A N 1
ATOM 693 C CA . ASN A 1 87 ? -14.762 10.933 4.080 1.00 96.12 87 ASN A CA 1
ATOM 694 C C . ASN A 1 87 ? -14.259 11.084 5.526 1.00 96.12 87 ASN A C 1
ATOM 696 O O . ASN A 1 87 ? -13.283 11.792 5.762 1.00 96.12 87 ASN A O 1
ATOM 700 N N . THR A 1 88 ? -14.918 10.406 6.472 1.00 95.31 88 THR A N 1
ATOM 701 C CA . THR A 1 88 ? -14.439 10.197 7.838 1.00 95.31 88 THR A CA 1
ATOM 702 C C . THR A 1 88 ? -13.933 8.763 7.984 1.00 95.31 88 THR A C 1
ATOM 704 O O . THR A 1 88 ? -14.699 7.822 7.774 1.00 95.31 88 THR A O 1
ATOM 707 N N . TRP A 1 89 ? -12.663 8.578 8.325 1.00 95.31 89 TRP A N 1
ATOM 708 C CA . TRP A 1 89 ? -11.991 7.282 8.304 1.00 95.31 89 TRP A CA 1
ATOM 709 C C . TRP A 1 89 ? -10.931 7.164 9.404 1.00 95.31 89 TRP A C 1
ATOM 711 O O . TRP A 1 89 ? -10.484 8.161 9.975 1.00 95.31 89 TRP A O 1
ATOM 721 N N . VAL A 1 90 ? -10.575 5.914 9.709 1.00 95.06 90 VAL A N 1
ATOM 722 C CA . VAL A 1 90 ? -9.471 5.550 10.605 1.00 95.06 90 VAL A CA 1
ATOM 723 C C . VAL A 1 90 ? -8.225 5.320 9.759 1.00 95.06 90 VAL A C 1
ATOM 725 O O . VAL A 1 90 ? -8.270 4.505 8.840 1.00 95.06 90 VAL A O 1
ATOM 728 N N . ASP A 1 91 ? -7.152 6.031 10.087 1.00 94.06 91 ASP A N 1
ATOM 729 C CA . ASP A 1 91 ? -5.875 6.034 9.369 1.00 94.06 91 ASP A CA 1
ATOM 730 C C . ASP A 1 91 ? -4.869 5.060 9.972 1.00 94.06 91 ASP A C 1
ATOM 732 O O . ASP A 1 91 ? -4.300 4.223 9.278 1.00 94.06 91 ASP A O 1
ATOM 736 N N . ASP A 1 92 ? -4.717 5.102 11.293 1.00 95.12 92 ASP A N 1
ATOM 737 C CA . ASP A 1 92 ? -3.755 4.267 12.001 1.00 95.12 92 ASP A CA 1
ATOM 738 C C . ASP A 1 92 ? -4.335 3.729 13.307 1.00 95.12 92 ASP A C 1
ATOM 740 O O . ASP A 1 92 ? -5.153 4.382 13.969 1.00 95.12 92 ASP A O 1
ATOM 744 N N . ILE A 1 93 ? -3.894 2.524 13.671 1.00 94.12 93 ILE A N 1
ATOM 745 C CA . ILE A 1 93 ? -4.219 1.875 14.938 1.00 94.12 93 ILE A CA 1
ATOM 746 C C . ILE A 1 93 ? -2.941 1.265 15.509 1.00 94.12 93 ILE A C 1
ATOM 748 O O . ILE A 1 93 ? -2.355 0.355 14.925 1.00 94.12 93 ILE A O 1
ATOM 752 N N . THR A 1 94 ? -2.571 1.696 16.710 1.00 93.88 94 THR A N 1
ATOM 753 C CA . THR A 1 94 ? -1.500 1.084 17.501 1.00 93.88 94 THR A CA 1
ATOM 754 C C . THR A 1 94 ? -2.095 0.425 18.741 1.00 93.88 94 THR A C 1
ATOM 756 O O . THR A 1 94 ? -2.916 1.031 19.427 1.00 93.88 94 THR A O 1
ATOM 759 N N . VAL A 1 95 ? -1.672 -0.806 19.049 1.00 92.81 95 VAL A N 1
ATOM 760 C CA . VAL A 1 95 ? -2.122 -1.570 20.224 1.00 92.81 95 VAL A CA 1
ATOM 761 C C . VAL A 1 95 ? -0.920 -2.130 20.978 1.00 92.81 95 VAL A C 1
ATOM 763 O O . VAL A 1 95 ? -0.044 -2.749 20.374 1.00 92.81 95 VAL A O 1
ATOM 766 N N . VAL A 1 96 ? -0.895 -1.954 22.300 1.00 92.94 96 VAL A N 1
ATOM 767 C CA . VAL A 1 96 ? 0.126 -2.522 23.190 1.00 92.94 96 VAL A CA 1
ATOM 768 C C . VAL A 1 96 ? -0.553 -3.308 24.301 1.00 92.94 96 VAL A C 1
ATOM 770 O O . VAL A 1 96 ? -1.398 -2.788 25.023 1.00 92.94 96 VAL A O 1
ATOM 773 N N . THR A 1 97 ? -0.171 -4.571 24.454 1.00 91.81 97 THR A N 1
ATOM 774 C CA . THR A 1 97 ? -0.705 -5.455 25.493 1.00 91.81 97 THR A CA 1
ATOM 775 C C . THR A 1 97 ? 0.305 -5.636 26.617 1.00 91.81 97 THR A C 1
ATOM 777 O O . THR A 1 97 ? 1.451 -6.015 26.367 1.00 91.81 97 THR A O 1
ATOM 780 N N . HIS A 1 98 ? -0.141 -5.460 27.854 1.00 90.31 98 HIS A N 1
ATOM 781 C CA . HIS A 1 98 ? 0.618 -5.747 29.066 1.00 90.31 98 HIS A CA 1
ATOM 782 C C . HIS A 1 98 ? -0.008 -6.937 29.772 1.00 90.31 98 HIS A C 1
ATOM 784 O O . HIS A 1 98 ? -1.227 -6.997 29.913 1.00 90.31 98 HIS A O 1
ATOM 790 N N . VAL A 1 99 ? 0.818 -7.866 30.242 1.00 92.06 99 VAL A N 1
ATOM 791 C CA . VAL A 1 99 ? 0.375 -9.028 31.017 1.00 92.06 99 VAL A CA 1
ATOM 792 C C . VAL A 1 99 ? 1.178 -9.054 32.309 1.00 92.06 99 VAL A C 1
ATOM 794 O O . VAL A 1 99 ? 2.411 -9.020 32.277 1.00 92.06 99 VAL A O 1
ATOM 797 N N . ALA A 1 100 ? 0.488 -9.066 33.448 1.00 89.19 100 ALA A N 1
ATOM 798 C CA . ALA A 1 100 ? 1.132 -9.176 34.749 1.00 89.19 100 ALA A CA 1
ATOM 799 C C . ALA A 1 100 ? 1.788 -10.558 34.908 1.00 89.19 100 ALA A C 1
ATOM 801 O O . ALA A 1 100 ? 1.284 -11.562 34.407 1.00 89.19 100 ALA A O 1
ATOM 802 N N . GLN A 1 101 ? 2.918 -10.623 35.620 1.00 88.12 101 GLN A N 1
ATOM 803 C CA . GLN A 1 101 ? 3.681 -11.869 35.803 1.00 88.12 101 GLN A CA 1
ATOM 804 C C . GLN A 1 101 ? 2.896 -12.974 36.516 1.00 88.12 101 GLN A C 1
ATOM 806 O O . GLN A 1 101 ? 3.195 -14.151 36.339 1.00 88.12 101 GLN A O 1
ATOM 811 N N . ASP A 1 102 ? 1.919 -12.596 37.335 1.00 85.81 102 ASP A N 1
ATOM 812 C CA . ASP A 1 102 ? 1.036 -13.523 38.035 1.00 85.81 102 ASP A CA 1
ATOM 813 C C . ASP A 1 102 ? -0.112 -14.036 37.151 1.00 85.81 102 ASP A C 1
ATOM 815 O O . ASP A 1 102 ? -0.925 -14.830 37.616 1.00 85.81 102 ASP A O 1
ATOM 819 N N . CYS A 1 103 ? -0.176 -13.588 35.890 1.00 81.00 103 CYS A N 1
ATOM 820 C CA . CYS A 1 103 ? -1.234 -13.868 34.924 1.00 81.00 103 CYS A CA 1
ATOM 821 C C . CYS A 1 103 ? -2.648 -13.501 35.407 1.00 81.00 103 CYS A C 1
ATOM 823 O O . CYS A 1 103 ? -3.621 -13.951 34.806 1.00 81.00 103 CYS A O 1
ATOM 825 N N . ASN A 1 104 ? -2.782 -12.685 36.458 1.00 83.31 104 ASN A N 1
ATOM 826 C CA . ASN A 1 104 ? -4.091 -12.303 36.997 1.00 83.31 104 ASN A CA 1
ATOM 827 C C . ASN A 1 104 ? -4.654 -11.029 36.364 1.00 83.31 104 ASN A C 1
ATOM 829 O O . ASN A 1 104 ? -5.832 -10.749 36.548 1.00 83.31 104 ASN A O 1
ATOM 833 N N . HIS A 1 105 ? -3.824 -10.250 35.665 1.00 77.12 105 HIS A N 1
ATOM 834 C CA . HIS A 1 105 ? -4.226 -8.972 35.080 1.00 77.12 105 HIS A CA 1
ATOM 835 C C . HIS A 1 105 ? -3.594 -8.776 33.706 1.00 77.12 105 HIS A C 1
ATOM 837 O O . HIS A 1 105 ? -2.400 -9.044 33.517 1.00 77.12 105 HIS A O 1
ATOM 843 N N . ALA A 1 106 ? -4.371 -8.236 32.772 1.00 82.12 106 ALA A N 1
ATOM 844 C CA . ALA A 1 106 ? -3.872 -7.761 31.494 1.00 82.12 106 ALA A CA 1
ATOM 845 C C . ALA A 1 106 ? -4.446 -6.378 31.174 1.00 82.12 106 ALA A C 1
ATOM 847 O O . ALA A 1 106 ? -5.569 -6.027 31.530 1.00 82.12 106 ALA A O 1
ATOM 848 N N . SER A 1 107 ? -3.676 -5.556 30.473 1.00 82.88 107 SER A N 1
ATOM 849 C CA . SER A 1 107 ? -4.188 -4.286 29.970 1.00 82.88 107 SER A CA 1
ATOM 850 C C . SER A 1 107 ? -3.801 -4.061 28.526 1.00 82.88 107 SER A C 1
ATOM 852 O O . SER A 1 107 ? -2.743 -4.489 28.074 1.00 82.88 107 SER A O 1
ATOM 854 N N . VAL A 1 108 ? -4.677 -3.374 27.809 1.00 85.81 108 VAL A N 1
ATOM 855 C CA . VAL A 1 108 ? -4.500 -3.013 26.411 1.00 85.81 108 VAL A CA 1
ATOM 856 C C . VAL A 1 108 ? -4.490 -1.495 26.323 1.00 85.81 108 VAL A C 1
ATOM 858 O O . VAL A 1 108 ? -5.491 -0.844 26.630 1.00 85.81 108 VAL A O 1
ATOM 861 N N . ASP A 1 109 ? -3.354 -0.946 25.916 1.00 86.94 109 ASP A N 1
ATOM 862 C CA . ASP A 1 109 ? -3.255 0.435 25.467 1.00 86.94 109 ASP A CA 1
ATOM 863 C C . ASP A 1 109 ? -3.570 0.482 23.981 1.00 86.94 109 ASP A C 1
ATOM 865 O O . ASP A 1 109 ? -3.136 -0.385 23.214 1.00 86.94 109 ASP A O 1
ATOM 869 N N . TRP A 1 110 ? -4.302 1.508 23.571 1.00 87.88 110 TRP A N 1
ATOM 870 C CA . TRP A 1 110 ? -4.580 1.735 22.166 1.00 87.88 110 TRP A CA 1
ATOM 871 C C . TRP A 1 110 ? -4.465 3.209 21.803 1.00 87.88 110 TRP A C 1
ATOM 873 O O . TRP A 1 110 ? -4.731 4.104 22.609 1.00 87.88 110 TRP A O 1
ATOM 883 N N . GLN A 1 111 ? -4.099 3.435 20.547 1.00 87.94 111 GLN A N 1
ATOM 884 C CA . GLN A 1 111 ? -4.098 4.735 19.900 1.00 87.94 111 GLN A CA 1
ATOM 885 C C . GLN A 1 111 ? -4.746 4.603 18.525 1.00 87.94 111 GLN A C 1
ATOM 887 O O . GLN A 1 111 ? -4.408 3.694 17.770 1.00 87.94 111 GLN A O 1
ATOM 892 N N . VAL A 1 112 ? -5.685 5.503 18.225 1.00 90.62 112 VAL A N 1
ATOM 893 C CA . VAL A 1 112 ? -6.385 5.566 16.935 1.00 90.62 112 VAL A CA 1
ATOM 894 C C . VAL A 1 112 ? -6.214 6.959 16.348 1.00 90.62 112 VAL A C 1
ATOM 896 O O . VAL A 1 112 ? -6.481 7.961 17.018 1.00 90.62 112 VAL A O 1
ATOM 899 N N . VAL A 1 113 ? -5.799 7.017 15.086 1.00 90.12 113 VAL A N 1
ATOM 900 C CA . VAL A 1 113 ? -5.772 8.243 14.287 1.00 90.12 113 VAL A CA 1
ATOM 901 C C . VAL A 1 113 ? -6.987 8.231 13.371 1.00 90.12 113 VAL A C 1
ATOM 903 O O . VAL A 1 113 ? -7.140 7.333 12.550 1.00 90.12 113 VAL A O 1
ATOM 906 N N . ALA A 1 114 ? -7.871 9.211 13.527 1.00 91.00 114 ALA A N 1
ATOM 907 C CA . ALA A 1 114 ? -9.066 9.361 12.706 1.00 91.00 114 ALA A CA 1
ATOM 908 C C . ALA A 1 114 ? -9.444 10.839 12.586 1.00 91.00 114 ALA A C 1
ATOM 910 O O . ALA A 1 114 ? -9.136 11.648 13.461 1.00 91.00 114 ALA A O 1
ATOM 911 N N . ASN A 1 115 ? -10.157 11.195 11.521 1.00 89.88 115 ASN A N 1
ATOM 912 C CA . ASN A 1 115 ? -10.684 12.547 11.303 1.00 89.88 115 ASN A CA 1
ATOM 913 C C . ASN A 1 115 ? -12.144 12.695 11.783 1.00 89.88 115 ASN A C 1
ATOM 915 O O . ASN A 1 115 ? -12.966 13.354 11.144 1.00 89.88 115 ASN A O 1
ATOM 919 N N . GLY A 1 116 ? -12.460 12.067 12.915 1.00 88.88 116 GLY A N 1
ATOM 920 C CA . GLY A 1 116 ? -13.756 12.112 13.582 1.00 88.88 116 GLY A CA 1
ATOM 921 C C . GLY A 1 116 ? -13.674 11.524 14.990 1.00 88.88 116 GLY A C 1
ATOM 922 O O . GLY A 1 116 ? -12.631 11.004 15.390 1.00 88.88 116 GLY A O 1
ATOM 923 N N . ASP A 1 117 ? -14.772 11.608 15.737 1.00 88.88 117 ASP A N 1
ATOM 924 C CA . ASP A 1 117 ? -14.856 11.008 17.069 1.00 88.88 117 ASP A CA 1
ATOM 925 C C . ASP A 1 117 ? -14.778 9.478 16.991 1.00 88.88 117 ASP A C 1
ATOM 927 O O . ASP A 1 117 ? -15.376 8.849 16.114 1.00 88.88 117 ASP A O 1
ATOM 931 N N . VAL A 1 118 ? -14.055 8.874 17.937 1.00 89.50 118 VAL A N 1
ATOM 932 C CA . VAL A 1 118 ? -13.814 7.428 17.979 1.00 89.50 118 VAL A CA 1
ATOM 933 C C . VAL A 1 118 ? -14.416 6.823 19.249 1.00 89.50 118 VAL A C 1
ATOM 935 O O . VAL A 1 118 ? -14.142 7.274 20.365 1.00 89.50 118 VAL A O 1
ATOM 938 N N . SER A 1 119 ? -15.201 5.760 19.062 1.00 91.00 119 SER A N 1
ATOM 939 C CA . SER A 1 119 ? -15.560 4.790 20.100 1.00 91.00 119 SER A CA 1
ATOM 940 C C . SER A 1 119 ? -14.81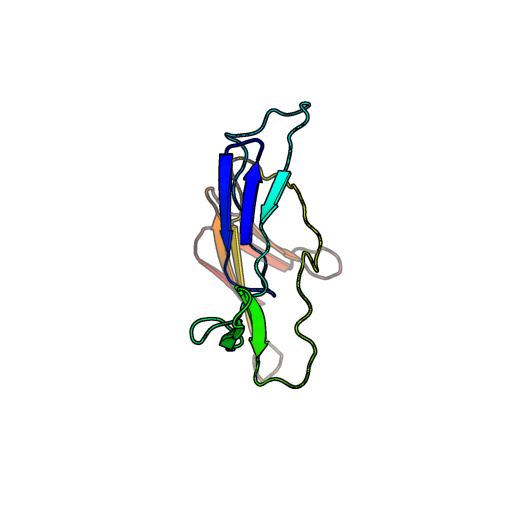7 3.491 19.808 1.00 91.00 119 SER A C 1
ATOM 942 O O . SER A 1 119 ? -14.833 3.021 18.671 1.00 91.00 119 SER A O 1
ATOM 944 N N . VAL A 1 120 ? -14.169 2.917 20.819 1.00 90.50 120 VAL A N 1
ATOM 945 C CA . VAL A 1 120 ? -13.389 1.679 20.701 1.00 90.50 120 VAL A CA 1
ATOM 946 C C . VAL A 1 120 ? -14.036 0.595 21.545 1.00 90.50 120 VAL A C 1
ATOM 948 O O . VAL A 1 120 ? -14.382 0.832 22.701 1.00 90.50 120 VAL A O 1
ATOM 951 N N . GLU A 1 121 ? -14.166 -0.599 20.975 1.00 92.44 121 GLU A N 1
ATOM 952 C CA . GLU A 1 121 ? -14.653 -1.796 21.657 1.00 92.44 121 GLU A CA 1
ATOM 953 C C . GLU A 1 121 ? -13.630 -2.923 21.497 1.00 92.44 121 GLU A C 1
ATOM 955 O O . GLU A 1 121 ? -13.216 -3.229 20.377 1.00 92.44 121 GLU A O 1
ATOM 960 N N . LEU A 1 122 ? -13.245 -3.568 22.601 1.00 90.38 122 LEU A N 1
ATOM 961 C CA . LEU A 1 122 ? -12.516 -4.838 22.554 1.00 90.38 122 LEU A CA 1
ATOM 962 C C . LEU A 1 122 ? -13.530 -5.964 22.701 1.00 90.38 122 LEU A C 1
ATOM 964 O O . LEU A 1 122 ? -14.347 -5.950 23.627 1.00 90.38 122 LEU A O 1
ATOM 968 N N . ARG A 1 123 ? -13.455 -6.942 21.802 1.00 93.81 123 ARG A N 1
ATOM 969 C CA . ARG A 1 123 ? -14.326 -8.114 21.805 1.00 93.81 123 ARG A CA 1
ATOM 970 C C . ARG A 1 123 ? -13.514 -9.385 21.979 1.00 93.81 123 ARG A C 1
ATOM 972 O O . ARG A 1 123 ? -12.404 -9.480 21.458 1.00 93.81 123 ARG A O 1
ATOM 979 N N . ASP A 1 124 ? -14.072 -10.342 22.706 1.00 93.38 124 ASP A N 1
ATOM 980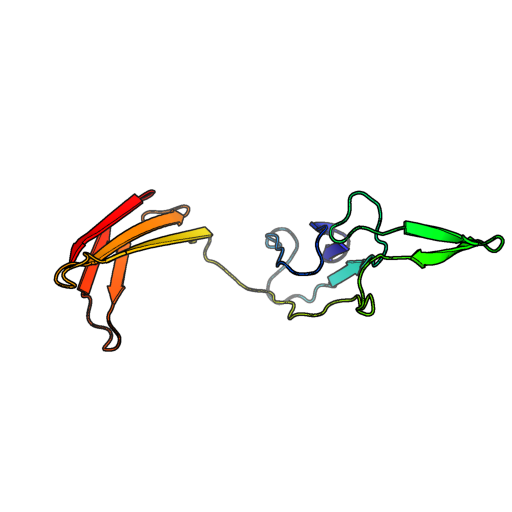 C CA . ASP A 1 124 ? -13.519 -11.692 22.767 1.00 93.38 124 ASP A CA 1
ATOM 981 C C . ASP A 1 124 ? -13.862 -12.508 21.503 1.00 93.38 124 ASP A C 1
ATOM 983 O O . ASP A 1 124 ? -14.489 -12.021 20.555 1.00 93.38 124 ASP A O 1
ATOM 987 N N . ALA A 1 125 ? -13.420 -13.768 21.471 1.00 96.81 125 ALA A N 1
ATOM 988 C CA . ALA A 1 125 ? -13.671 -14.671 20.349 1.00 96.81 125 ALA A CA 1
ATOM 989 C C . ALA A 1 125 ? -15.171 -14.953 20.126 1.00 96.81 125 ALA A C 1
ATOM 991 O O . ALA A 1 125 ? -15.579 -15.179 18.986 1.00 96.81 125 ALA A O 1
ATOM 992 N N . ASP A 1 126 ? -15.988 -14.863 21.180 1.00 97.81 126 ASP A N 1
ATOM 993 C CA . ASP A 1 126 ? -17.442 -15.055 21.155 1.00 97.81 126 ASP A CA 1
ATOM 994 C C . ASP A 1 126 ? -18.203 -13.752 20.834 1.00 97.81 126 ASP A C 1
ATOM 996 O O . ASP A 1 126 ? -19.432 -13.695 20.931 1.00 97.81 126 ASP A O 1
ATOM 1000 N N . GLN A 1 127 ? -17.479 -12.709 20.403 1.00 96.12 127 GLN A N 1
ATOM 1001 C CA . GLN A 1 127 ? -17.984 -11.377 20.059 1.00 96.12 127 GLN A CA 1
ATOM 1002 C C . GLN A 1 127 ? -18.562 -10.586 21.240 1.00 96.12 127 GLN A C 1
ATOM 1004 O O . GLN A 1 127 ? -19.212 -9.557 21.017 1.00 96.12 127 GLN A O 1
ATOM 1009 N N . GLN A 1 128 ? -18.312 -11.005 22.482 1.00 96.50 128 GLN A N 1
ATOM 1010 C CA . GLN A 1 128 ? -18.746 -10.261 23.661 1.00 96.50 128 GLN A CA 1
ATOM 1011 C C . GLN A 1 128 ? -17.842 -9.054 23.882 1.00 96.50 128 GLN A C 1
ATOM 1013 O O . GLN A 1 128 ? -16.620 -9.152 23.784 1.00 96.50 128 GLN A O 1
ATOM 1018 N N . VAL A 1 129 ? -18.445 -7.899 24.180 1.00 93.62 129 VAL A N 1
ATOM 1019 C CA . VAL A 1 129 ? -17.691 -6.682 24.501 1.00 93.62 129 VAL A CA 1
ATOM 1020 C C . VAL A 1 129 ? -17.081 -6.853 25.884 1.00 93.62 129 VAL A C 1
ATOM 1022 O O . VAL A 1 129 ? -17.788 -6.812 26.889 1.00 93.62 129 VAL A O 1
ATOM 1025 N N . VAL A 1 130 ? -15.766 -7.038 25.920 1.00 91.06 130 VAL A N 1
ATOM 1026 C CA . VAL A 1 130 ? -15.011 -7.109 27.170 1.00 91.06 130 VAL A CA 1
ATOM 1027 C C . VAL A 1 130 ? -14.538 -5.728 27.588 1.00 91.06 130 VAL A C 1
ATOM 1029 O O . VAL A 1 130 ? -14.463 -5.492 28.780 1.00 91.06 130 VAL A O 1
ATOM 1032 N N . ALA A 1 131 ? -14.322 -4.804 26.639 1.00 86.50 131 ALA A N 1
ATOM 1033 C CA . ALA A 1 131 ? -13.850 -3.446 26.894 1.00 86.50 131 ALA A CA 1
ATOM 1034 C C . ALA A 1 131 ? -14.526 -2.365 26.073 1.00 86.50 131 ALA A C 1
ATOM 1036 O O . ALA A 1 131 ? -14.846 -2.591 24.908 1.00 86.50 131 ALA A O 1
ATOM 1037 N N . THR A 1 132 ? -14.542 -1.143 26.609 1.00 89.06 132 THR A N 1
ATOM 1038 C CA . THR A 1 132 ? -14.858 0.062 25.837 1.00 89.06 132 THR A CA 1
ATOM 1039 C C . THR A 1 132 ? -13.918 1.214 26.174 1.00 89.06 132 THR A C 1
ATOM 1041 O O . THR A 1 132 ? -13.527 1.377 27.330 1.00 89.06 132 THR A O 1
ATOM 1044 N N . GLY A 1 133 ? -13.625 2.062 25.192 1.00 83.62 133 GLY A N 1
ATOM 1045 C CA . GLY A 1 133 ? -12.908 3.323 25.364 1.00 83.62 133 GLY A CA 1
ATOM 1046 C C . GLY A 1 133 ? -13.481 4.417 24.461 1.00 83.62 133 GLY A C 1
ATOM 1047 O O . GLY A 1 133 ? -14.089 4.127 23.433 1.00 83.62 133 GLY A O 1
ATOM 1048 N N . GLN A 1 134 ? -13.299 5.677 24.851 1.00 82.62 134 GLN A N 1
ATOM 1049 C CA . GLN A 1 134 ? -13.765 6.850 24.104 1.00 82.62 134 GLN A CA 1
ATOM 1050 C C . GLN A 1 134 ? -12.621 7.857 23.948 1.00 82.62 134 GLN A C 1
ATOM 1052 O O . GLN A 1 134 ? -11.867 8.073 24.896 1.00 82.62 134 GLN A O 1
ATOM 1057 N N . GLY A 1 135 ? -12.550 8.508 22.784 1.00 65.62 135 GLY A N 1
ATOM 1058 C CA . GLY A 1 135 ? -11.659 9.642 22.523 1.00 65.62 135 GLY A CA 1
ATOM 1059 C C . GLY A 1 135 ? -10.343 9.288 21.823 1.00 65.62 135 GLY A C 1
ATOM 1060 O O . GLY A 1 135 ? -9.711 8.280 22.113 1.00 65.62 135 GLY A O 1
ATOM 1061 N N . ALA A 1 136 ? -9.915 10.155 20.905 1.00 59.47 136 ALA A N 1
ATOM 1062 C CA . ALA A 1 136 ? -8.567 10.162 20.335 1.00 59.47 136 ALA A CA 1
ATOM 1063 C C . ALA A 1 136 ? -7.676 11.156 21.121 1.00 59.47 136 ALA A C 1
ATOM 1065 O O . ALA A 1 136 ? -8.194 12.162 21.613 1.00 59.47 136 ALA A O 1
ATOM 1066 N N . PRO A 1 137 ? -6.351 10.939 21.245 1.00 54.59 137 PRO A N 1
ATOM 1067 C CA . PRO A 1 137 ? -5.566 9.937 20.527 1.00 54.59 137 PRO A CA 1
ATOM 1068 C C . PRO A 1 137 ? -5.260 8.658 21.317 1.00 54.59 137 PRO A C 1
ATOM 1070 O O . PRO A 1 137 ? -4.698 7.750 20.723 1.00 54.59 137 PRO A O 1
ATOM 1073 N N . ALA A 1 138 ? -5.570 8.558 22.612 1.00 56.75 138 ALA A N 1
ATOM 1074 C CA . ALA A 1 138 ? -5.137 7.417 23.421 1.00 56.75 138 ALA A CA 1
ATOM 1075 C C . ALA A 1 138 ? -6.152 7.024 24.498 1.00 56.75 138 ALA A C 1
ATOM 1077 O O . ALA A 1 138 ? -6.706 7.886 25.184 1.00 56.75 138 ALA A O 1
ATOM 1078 N N . GLY A 1 139 ? -6.328 5.716 24.683 1.00 60.00 139 GLY A N 1
ATOM 1079 C CA . GLY A 1 139 ? -7.155 5.129 25.732 1.00 60.00 139 GLY A CA 1
ATOM 1080 C C . GLY A 1 139 ? -6.500 3.892 26.347 1.00 60.00 139 GLY A C 1
ATOM 1081 O O . GLY A 1 139 ? -5.698 3.212 25.711 1.00 60.00 139 GLY A O 1
ATOM 1082 N N . LEU A 1 140 ? -6.855 3.604 27.601 1.00 56.12 140 LEU A N 1
ATOM 1083 C CA . LEU A 1 140 ? -6.386 2.438 28.351 1.00 56.12 140 LEU A CA 1
ATOM 1084 C C . LEU A 1 140 ? -7.581 1.570 28.739 1.00 56.12 140 LEU A C 1
ATOM 1086 O O . LEU A 1 140 ? -8.578 2.051 29.277 1.00 56.12 140 LEU A O 1
ATOM 1090 N N . CYS A 1 141 ? -7.452 0.276 28.487 1.00 58.94 141 CYS A N 1
ATOM 1091 C CA . CYS A 1 141 ? -8.456 -0.746 28.723 1.00 58.94 141 CYS A CA 1
ATOM 1092 C C . CYS A 1 141 ? -7.857 -1.800 29.673 1.00 58.94 141 CYS A C 1
ATOM 1094 O O . CYS A 1 141 ? -6.878 -2.450 29.313 1.00 58.94 141 CYS A O 1
ATOM 1096 N N . LYS A 1 142 ? -8.385 -1.942 30.899 1.00 55.38 142 LYS A N 1
ATOM 1097 C CA . LYS A 1 142 ? -7.853 -2.851 31.941 1.00 55.38 142 LYS A CA 1
ATOM 1098 C C . LYS A 1 142 ? -8.826 -3.994 32.231 1.00 55.38 142 LYS A C 1
ATOM 1100 O O . LYS A 1 142 ? -9.999 -3.697 32.449 1.00 55.38 142 LYS A O 1
ATOM 1105 N N . TRP A 1 143 ? -8.319 -5.229 32.313 1.00 54.06 143 TRP A N 1
ATOM 1106 C CA . TRP A 1 143 ? -9.086 -6.454 32.589 1.00 54.06 143 TRP A CA 1
ATOM 1107 C C . TRP A 1 143 ? -8.351 -7.333 33.600 1.00 54.06 143 TRP A C 1
ATOM 1109 O O . TRP A 1 143 ? -7.134 -7.581 33.412 1.00 54.06 143 TRP A O 1
#

InterPro domains:
  IPR006104 Glycosyl hydrolases family 2, sugar binding domain [PF02837] (2-86)
  IPR008979 Galactose-binding-like domain superfamily [SSF49785] (2-86)
  IPR013783 Immunoglobulin-like fold [G3DSA:2.60.40.10] (87-140)
  IPR036156 Beta-Galactosidase/glucuronidase domain superfamily [SSF49303] (88-136)

pLDDT: mean 92.91, std 10.19, range [54.06, 98.81]

Organism: Escherichia coli (NCBI:txid562)

Secondary structure (DSSP, 8-state):
-EEEETTEEEEE---SSS------GGG--TTS---EEEE------TTSSS-EEEEE-TTS-EEEEESSSS----S--S--------SS-EEEEEEEEEE-TTSS-EEEEEEEEESS--EEEEE-TT--EEEEEESSSEEEEE-

=== Feature glossary ===
The record interleaves many kinds of information about one protein. Here is each kind framed as the question it answers.

Q: What does the local fold look like, residue by residue?
A: A 3Di character summarizes, for each residue, the relative orientation of the Cα frame of its nearest spatial neighbor. Because it encodes fold topology rather than chemistry, 3Di alignments detect remote structural similarity that sequence alignment misses.

Q: Which residues are in helices, strands, or loops?
A: Secondary structure is the local, repeating backbone conformation. DSSP classifies it into eight states by reading the hydrogen-bond network: three helix types (H, G, I), two β types (E, B), two non-regular types (T, S), and unstructured coil (-).

Q: How big and how compact is the whole molecule?
A: Three whole-structure scalars: the radius of gyration (RMS distance of Cα from centroid, in Å), the count of Cα–Cα contacts (pairs closer than 8 Å and separated by more than four residues in sequence — i.e. tertiary, not local, contacts), and the bounding-box dimensions. Together they distinguish compact globular folds from extended fibres or disordered chains.

Q: How confident is the AlphaFold model at each residue?
A: For AlphaFold models, the B-factor field carries pLDDT — the model's own estimate of local accuracy on a 0–100 scale. Regions with pLDDT<50 should be treated as essentially unmodeled; they often correspond to intrinsically disordered segments.

Q: What family and function is it annotated with?
A: Functional annotations link the protein to curated databases. InterPro entries identify conserved domains and families by matching the sequence against member-database signatures (Pfam, PROSITE, CDD, …). Gene Ontology (GO) terms describe molecular function, biological process, and cellular component in a controlled vocabulary. CATH places the structure in a hierarchical fold classification (Class/Architecture/Topology/Homologous-superfamily). The organism is the source species.

Q: What known structures does this most resemble?
A: Nearest PDB neighbors are the top structural matches found by Foldseek when searching this structure against the entire Protein Data Bank. Each hit reports a TM-score (0 to 1; >0.5 almost always implies the same fold) and an E-value. These are *structural* homologs — they may share no detectable sequence similarity.

Q: Which residues are buried vs exposed?
A: Solvent-accessible surface area (SASA) is the area in Å² traced out by the centre of a 1.4 Å probe sphere (a water molecule) rolled over the protein's van der Waals surface (Shrake–Rupley / Lee–Richards construction). Buried residues have near-zero SASA; fully exposed residues can exceed 200 Å². The total SASA scales roughly with the number of surface residues.

Q: What are the backbone torsion angles?
A: φ (phi) and ψ (psi) are the two rotatable backbone dihedrals per residue: φ is the C(i-1)–N–Cα–C torsion, ψ is the N–Cα–C–N(i+1) torsion, both in degrees on (−180°, 180°]. α-helical residues cluster near (−60°, −45°); β-strand residues near (−120°, +130°). A Ramachandran plot is simply a scatter of (φ, ψ) for every residue.

Q: Are the domains correctly placed relative to each other?
A: Predicted aligned error is AlphaFold's pairwise confidence. Unlike pLDDT (per-residue), PAE is per-residue-pair and captures whether two parts of the structure are correctly placed relative to each other. Units are ångströms of expected positional error.

Q: What if only a Cα trace is available?
A: P-SEA three-state annotation labels each residue as helix, strand, or coil based purely on the geometry of the Cα trace. It serves as a fallback when the full backbone (and thus DSSP) is unavailable.

Q: What is the amino-acid chain?
A: This is the polypeptide sequence — one letter per residue, N-terminus first. Length ranges from a few dozen residues for small domains to over a thousand for large multi-domain proteins.

Q: What do the rendered images show?
A: The six renders are orthographic views along the three Cartesian axes in both directions. Representation (cartoon, sticks, or surface) and color scheme (sequence-rainbow or by-chain) vary across proteins so the training set covers all the common visualization conventions.

Q: What do the diagnostic plots show?
A: Plot images: a contact map (which residues are close in 3D, as an N×N binary image), a Ramachandran scatter (backbone torsion angles, revealing secondary-structure composition at a glance), and — for AlphaFold structures — a PAE heatmap (pairwise prediction confidence).

Q: How mobile is each atom in the crystal?
A: B-factor (Debye–Waller factor) reflects atomic displacement in the crystal lattice. It is an experimental observable (units Å²), not a prediction; low values mean the atom is pinned down, high values mean it moves or is heterogeneous across the crystal.

Q: Where is each backbone atom in 3D?
A: The mmCIF table is the protein's shape written out atom by atom. For each backbone N, Cα, C, and carbonyl O, it records an (x, y, z) coordinate triple in Å plus the residue type, chain letter, and residue number.